Protein AF-A0A3B0P685-F1 (afdb_monomer)

InterPro domains:
  IPR002559 Transposase IS4-like domain [PF01609] (5-69)

Radius of gyration: 13.73 Å; Cα contacts (8 Å, |Δi|>4): 90; chains: 1; bounding box: 32×25×36 Å

Organism: Mycoplasmopsis synoviae (NCBI:txid2109)

pLDDT: mean 87.86, std 8.47, range [64.5, 97.38]

Foldseek 3Di:
DWDQADDPVRRRGGTDKDKDFDADPVRHTPDMDIDGPHQQLVRPVVVVVVVVCVVVVPPDDDDDDDPVSD

Mean predicted aligned error: 4.83 Å

Structure (mmCIF, N/CA/C/O backbone):
data_AF-A0A3B0P685-F1
#
_entry.id   AF-A0A3B0P685-F1
#
loop_
_atom_site.group_PDB
_atom_site.id
_atom_site.type_symbol
_atom_site.label_atom_id
_atom_site.label_alt_id
_atom_site.label_comp_id
_atom_site.label_asym_id
_atom_site.label_entity_id
_atom_site.label_seq_id
_atom_site.pdbx_PDB_ins_code
_atom_site.Cartn_x
_atom_site.Cartn_y
_atom_site.Cartn_z
_atom_site.occupancy
_atom_site.B_iso_or_equiv
_atom_site.auth_seq_id
_atom_site.auth_comp_id
_atom_site.auth_asym_id
_atom_site.auth_atom_id
_atom_site.pdbx_PDB_model_num
ATOM 1 N N . MET A 1 1 ? 8.159 11.779 -9.761 1.00 64.50 1 MET A N 1
ATOM 2 C CA . MET A 1 1 ? 6.867 11.068 -9.919 1.00 64.50 1 MET A CA 1
ATOM 3 C C . MET A 1 1 ? 6.937 10.135 -11.121 1.00 64.50 1 MET A C 1
ATOM 5 O O . MET A 1 1 ? 6.759 8.945 -10.935 1.00 64.50 1 MET A O 1
ATOM 9 N N . LYS A 1 2 ? 7.305 10.634 -12.307 1.00 76.75 2 LYS A N 1
ATOM 10 C CA . LYS A 1 2 ? 7.761 9.790 -13.419 1.00 76.75 2 LYS A CA 1
ATOM 11 C C . LYS A 1 2 ? 9.203 9.346 -13.200 1.00 76.75 2 LYS A C 1
ATOM 13 O O . LYS A 1 2 ? 10.035 10.190 -12.867 1.00 76.75 2 LYS A O 1
ATOM 18 N N . MET A 1 3 ? 9.459 8.051 -13.321 1.00 78.44 3 MET A N 1
ATOM 19 C CA . MET A 1 3 ? 10.806 7.483 -13.332 1.00 78.44 3 MET A CA 1
ATOM 20 C C . MET A 1 3 ? 10.832 6.324 -14.331 1.00 78.44 3 MET A C 1
ATOM 22 O O . MET A 1 3 ? 9.872 5.546 -14.346 1.00 78.44 3 MET A O 1
ATOM 26 N N . PRO A 1 4 ? 11.898 6.178 -15.136 1.00 79.25 4 PRO A N 1
ATOM 27 C CA . PRO A 1 4 ? 12.112 4.975 -15.925 1.00 79.25 4 PRO A CA 1
ATOM 28 C C . PRO A 1 4 ? 12.157 3.760 -15.001 1.00 79.25 4 PRO A C 1
ATOM 30 O O . PRO A 1 4 ? 12.795 3.805 -13.946 1.00 79.25 4 PRO A O 1
ATOM 33 N N . GLY A 1 5 ? 11.461 2.691 -15.370 1.00 74.25 5 GLY A N 1
ATOM 34 C CA . GLY A 1 5 ? 11.341 1.510 -14.522 1.00 74.25 5 GLY A CA 1
ATOM 35 C C . GLY A 1 5 ? 11.259 0.218 -15.314 1.00 74.25 5 GLY A C 1
ATOM 36 O O . GLY A 1 5 ? 11.159 0.210 -16.545 1.00 74.25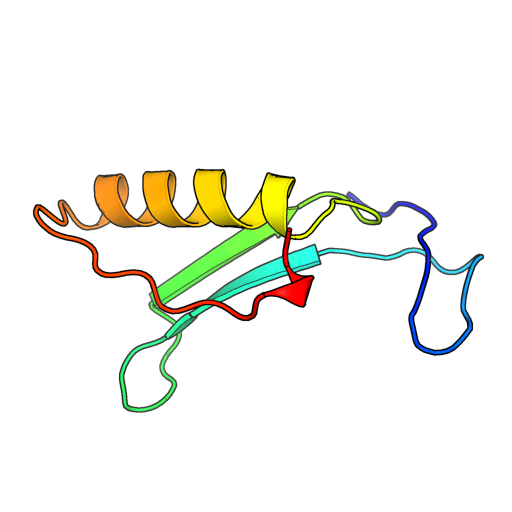 5 GLY A O 1
ATOM 37 N N . TYR A 1 6 ? 11.332 -0.898 -14.592 1.00 71.62 6 TYR A N 1
ATOM 38 C CA . TYR A 1 6 ? 11.299 -2.217 -15.204 1.00 71.62 6 TYR A CA 1
ATOM 39 C C . TYR A 1 6 ? 9.855 -2.632 -15.518 1.00 71.62 6 TYR A C 1
ATOM 41 O O . TYR A 1 6 ? 9.161 -3.204 -14.681 1.00 71.62 6 TYR A O 1
ATOM 49 N N . SER A 1 7 ? 9.365 -2.317 -16.721 1.00 71.56 7 SER A N 1
ATOM 50 C CA . SER A 1 7 ? 8.060 -2.817 -17.170 1.00 71.56 7 SER A CA 1
ATOM 51 C C . SER A 1 7 ? 8.097 -4.327 -17.391 1.00 71.56 7 SER A C 1
ATOM 53 O O . SER A 1 7 ? 8.973 -4.824 -18.099 1.00 71.56 7 SER A O 1
ATOM 55 N N . LYS A 1 8 ? 7.088 -5.045 -16.881 1.00 71.38 8 LYS A N 1
ATOM 56 C CA . LYS A 1 8 ? 6.864 -6.463 -17.212 1.00 71.38 8 LYS A CA 1
ATOM 57 C C . LYS A 1 8 ? 6.624 -6.676 -18.715 1.00 71.38 8 LYS A C 1
ATOM 59 O O . LYS A 1 8 ? 6.913 -7.752 -19.221 1.00 71.38 8 LYS A O 1
ATOM 64 N N . ASP A 1 9 ? 6.217 -5.625 -19.430 1.00 77.00 9 ASP A N 1
ATOM 65 C CA . ASP A 1 9 ? 6.010 -5.625 -20.884 1.00 77.00 9 ASP A CA 1
ATOM 66 C C . ASP A 1 9 ? 7.286 -5.284 -21.683 1.00 77.00 9 ASP A C 1
ATOM 68 O O . ASP A 1 9 ? 7.220 -4.981 -22.873 1.00 77.00 9 ASP A O 1
ATOM 72 N N . GLY A 1 10 ? 8.466 -5.253 -21.048 1.00 71.88 10 GLY A N 1
ATOM 73 C CA . GLY A 1 10 ? 9.745 -5.007 -21.733 1.00 71.88 10 GLY A CA 1
ATOM 74 C C . GLY A 1 10 ? 10.074 -3.533 -22.016 1.00 71.88 10 GLY A C 1
ATOM 75 O O . GLY A 1 10 ? 11.103 -3.209 -22.610 1.00 71.88 10 GLY A O 1
ATOM 76 N N . LYS A 1 11 ? 9.217 -2.609 -21.578 1.00 76.62 11 LYS A N 1
ATOM 77 C CA . LYS A 1 11 ? 9.341 -1.154 -21.778 1.00 76.62 11 LYS A CA 1
ATOM 78 C C . LYS A 1 11 ? 10.251 -0.479 -20.746 1.00 76.62 11 LYS A C 1
ATOM 80 O O . LYS A 1 11 ? 9.825 0.378 -19.981 1.00 76.62 11 LYS A O 1
ATOM 85 N N . PHE A 1 12 ? 11.523 -0.861 -20.726 1.00 71.25 12 PHE A N 1
ATOM 86 C CA . PHE A 1 12 ? 12.485 -0.484 -19.675 1.00 71.25 12 PHE A CA 1
ATOM 87 C C . PHE A 1 12 ? 12.957 0.981 -19.679 1.00 71.25 12 PHE A C 1
ATOM 89 O O . PHE A 1 12 ? 13.702 1.393 -18.794 1.00 71.25 12 PHE A O 1
ATOM 96 N N . LYS A 1 13 ? 12.579 1.762 -20.695 1.00 73.75 13 LYS A N 1
ATOM 97 C CA . LYS A 1 13 ? 12.997 3.166 -20.868 1.00 73.75 13 LYS A CA 1
ATOM 98 C C . LYS A 1 13 ? 11.829 4.151 -20.854 1.00 73.75 13 LYS A C 1
ATOM 100 O O . LYS A 1 13 ? 12.051 5.343 -21.037 1.00 73.75 13 LYS A O 1
ATOM 105 N N . GLU A 1 14 ? 10.605 3.661 -20.678 1.00 82.56 14 GLU A N 1
ATOM 106 C CA . GLU A 1 14 ? 9.430 4.523 -20.581 1.00 82.56 14 GLU A CA 1
ATOM 107 C C . GLU A 1 14 ? 9.257 5.013 -19.144 1.00 82.56 14 GLU A C 1
ATOM 109 O O . GLU A 1 14 ? 9.528 4.292 -18.181 1.00 82.56 14 GLU A O 1
ATOM 114 N N . ASP A 1 15 ? 8.786 6.250 -19.010 1.00 87.25 15 ASP A N 1
ATOM 115 C CA . ASP A 1 15 ? 8.394 6.805 -17.723 1.00 87.25 15 ASP A CA 1
ATOM 116 C C . ASP A 1 15 ? 7.240 5.998 -17.127 1.00 87.25 15 ASP A C 1
ATOM 118 O O . ASP A 1 15 ? 6.183 5.847 -17.742 1.00 87.25 15 ASP A O 1
ATOM 122 N N . GLN A 1 16 ? 7.415 5.542 -15.891 1.00 85.88 16 GLN A N 1
ATOM 123 C CA . GLN A 1 16 ? 6.391 4.825 -15.145 1.00 85.88 16 GLN A CA 1
ATOM 124 C C . GLN A 1 16 ? 5.868 5.650 -13.973 1.00 85.88 16 GLN A C 1
ATOM 126 O O . GLN A 1 16 ? 6.543 6.539 -13.443 1.00 85.88 16 GLN A O 1
ATOM 131 N N . MET A 1 17 ? 4.655 5.314 -13.546 1.00 88.88 17 MET A N 1
ATOM 132 C CA . MET A 1 17 ? 4.070 5.725 -12.275 1.00 88.88 17 MET A CA 1
ATOM 133 C C . MET A 1 17 ? 3.457 4.498 -11.611 1.00 88.88 17 MET A C 1
ATOM 135 O O . MET A 1 17 ? 2.914 3.634 -12.297 1.00 88.88 17 MET A O 1
ATOM 139 N N . VAL A 1 18 ? 3.521 4.443 -10.284 1.00 90.81 18 VAL A N 1
ATOM 140 C CA . VAL A 1 18 ? 2.879 3.386 -9.498 1.00 90.81 18 VAL A CA 1
ATOM 141 C C . VAL A 1 18 ? 1.670 3.988 -8.793 1.00 90.81 18 VAL A C 1
ATOM 143 O O . VAL A 1 18 ? 1.776 5.043 -8.166 1.00 90.81 18 VAL A O 1
ATOM 146 N N . ILE A 1 19 ? 0.514 3.336 -8.909 1.00 92.81 19 ILE A N 1
ATOM 147 C CA . ILE A 1 19 ? -0.737 3.784 -8.292 1.00 92.81 19 ILE A CA 1
ATOM 148 C C . ILE A 1 19 ? -1.250 2.674 -7.380 1.00 92.81 19 ILE A C 1
ATOM 150 O O . ILE A 1 19 ? -1.534 1.572 -7.841 1.00 92.81 19 ILE A O 1
ATOM 154 N N . GLY A 1 20 ? -1.388 2.984 -6.093 1.00 94.38 20 GLY A N 1
ATOM 155 C CA . GLY A 1 20 ? -2.160 2.168 -5.158 1.00 94.38 20 GLY A CA 1
ATOM 156 C C . GLY A 1 20 ? -3.602 2.661 -5.126 1.00 94.38 20 GLY A C 1
ATOM 157 O O . GLY A 1 20 ? -3.822 3.869 -5.028 1.00 94.38 20 GLY A O 1
ATOM 158 N N . MET A 1 21 ? -4.576 1.754 -5.206 1.00 96.31 21 MET A N 1
ATOM 159 C CA . MET A 1 21 ? -6.001 2.085 -5.152 1.00 96.31 21 MET A CA 1
ATOM 160 C C . MET A 1 21 ? -6.751 1.079 -4.280 1.00 96.31 21 MET A C 1
ATOM 162 O O . MET A 1 21 ? -6.586 -0.129 -4.428 1.00 96.31 21 MET A O 1
ATOM 166 N N . ALA A 1 22 ? -7.587 1.593 -3.383 1.00 95.50 22 ALA A N 1
ATOM 167 C CA . ALA A 1 22 ? -8.508 0.821 -2.566 1.00 95.50 22 ALA A CA 1
ATOM 168 C C . ALA A 1 22 ? -9.931 1.059 -3.067 1.00 95.50 22 ALA A C 1
ATOM 170 O O . ALA A 1 22 ? -10.310 2.200 -3.343 1.00 95.50 22 ALA A O 1
ATOM 171 N N . THR A 1 23 ? -10.712 -0.010 -3.163 1.00 96.50 23 THR A N 1
ATOM 172 C CA . THR A 1 23 ? -12.105 0.022 -3.614 1.00 96.50 23 THR A CA 1
ATOM 173 C C . THR A 1 23 ? -13.009 -0.681 -2.609 1.00 96.50 23 THR A C 1
ATOM 175 O O . THR A 1 23 ? -12.539 -1.464 -1.779 1.00 96.50 23 THR A O 1
ATOM 178 N N . ASP A 1 24 ? -14.302 -0.372 -2.660 1.00 94.56 24 ASP A N 1
ATOM 179 C CA . ASP A 1 24 ? -15.321 -1.186 -2.004 1.00 94.56 24 ASP A CA 1
ATOM 180 C C . ASP A 1 24 ? -15.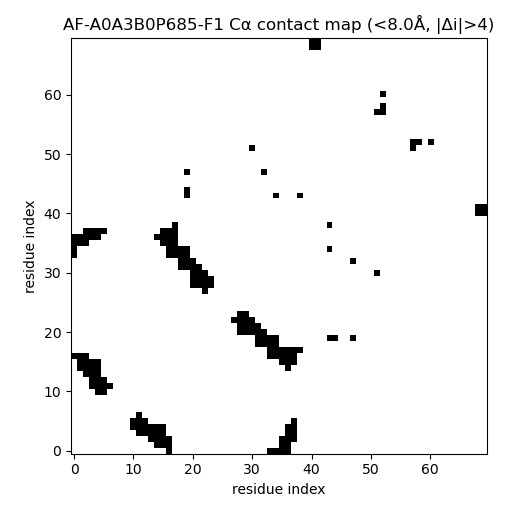621 -2.468 -2.810 1.00 94.56 24 ASP A C 1
ATOM 182 O O . ASP A 1 24 ? -15.041 -2.729 -3.865 1.00 94.56 24 ASP A O 1
ATOM 186 N N . ILE A 1 25 ? -16.571 -3.271 -2.329 1.00 95.81 25 ILE A N 1
ATOM 187 C CA . ILE A 1 25 ? -16.975 -4.523 -2.989 1.00 95.81 25 ILE A CA 1
ATOM 188 C C . ILE A 1 25 ? -17.626 -4.325 -4.368 1.00 95.81 25 ILE A C 1
ATOM 190 O O . ILE A 1 25 ? -17.716 -5.278 -5.136 1.00 95.81 25 ILE A O 1
ATOM 194 N N . ASN A 1 26 ? -18.086 -3.111 -4.680 1.00 97.38 26 ASN A N 1
ATOM 195 C CA . ASN A 1 26 ? -18.695 -2.751 -5.959 1.00 97.38 26 ASN A CA 1
ATOM 196 C C . ASN A 1 26 ? -17.665 -2.155 -6.934 1.00 97.38 26 ASN A C 1
ATOM 198 O O . ASN A 1 26 ? -18.021 -1.781 -8.050 1.00 97.38 26 ASN A O 1
ATOM 202 N N . GLY A 1 27 ? -16.397 -2.043 -6.523 1.00 95.38 27 GLY A N 1
ATOM 203 C CA . GLY A 1 27 ? -15.336 -1.418 -7.308 1.00 95.38 27 GLY A CA 1
ATOM 204 C C . GLY A 1 27 ? -15.313 0.111 -7.224 1.00 95.38 27 GLY A C 1
ATOM 205 O O . GLY A 1 27 ? -14.593 0.743 -7.997 1.00 95.38 27 GLY A O 1
ATOM 206 N N . ILE A 1 28 ? -16.060 0.726 -6.301 1.00 96.00 28 ILE A N 1
ATOM 207 C CA . ILE A 1 28 ? -16.060 2.179 -6.102 1.00 96.00 28 ILE A CA 1
ATOM 208 C C . ILE A 1 28 ? -14.750 2.578 -5.408 1.00 96.00 28 ILE A C 1
ATOM 210 O O . ILE A 1 28 ? -14.469 2.072 -4.316 1.00 96.00 28 ILE A O 1
ATOM 214 N N . PRO A 1 29 ? -13.9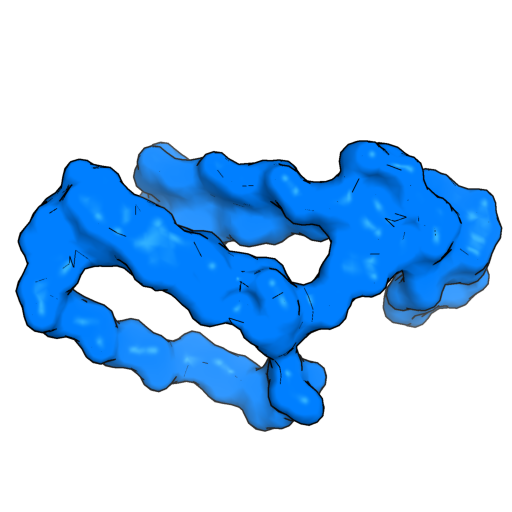37 3.480 -5.991 1.00 95.69 29 PRO A N 1
ATOM 215 C CA . PRO A 1 29 ? -12.697 3.932 -5.370 1.00 95.69 29 PRO A CA 1
ATOM 216 C C . PRO A 1 29 ? -12.952 4.653 -4.044 1.00 95.69 29 PRO A C 1
ATOM 218 O O . PRO A 1 29 ? -13.693 5.631 -3.988 1.00 95.69 29 PRO A O 1
ATOM 221 N N . LEU A 1 30 ? -12.293 4.188 -2.984 1.00 93.88 30 LEU A N 1
ATOM 222 C CA . LEU A 1 30 ? -12.303 4.823 -1.666 1.00 93.88 30 LEU A CA 1
ATOM 223 C C . LEU A 1 30 ? -11.106 5.761 -1.521 1.00 93.88 30 LEU A C 1
ATOM 225 O O . LEU A 1 30 ? -11.244 6.902 -1.097 1.00 93.88 30 LEU A O 1
ATOM 229 N N . TYR A 1 31 ? -9.925 5.286 -1.911 1.00 94.94 31 TYR A N 1
ATOM 230 C CA . TYR A 1 31 ? -8.678 6.017 -1.741 1.00 94.94 31 TYR A CA 1
ATOM 231 C C . TYR A 1 31 ? -7.662 5.595 -2.795 1.00 94.94 31 TYR A C 1
ATOM 233 O O . TYR A 1 31 ? -7.612 4.430 -3.195 1.00 94.94 31 TYR A O 1
ATOM 241 N N . TYR A 1 32 ? -6.826 6.537 -3.219 1.00 95.31 32 TYR A N 1
ATOM 242 C CA . TYR A 1 32 ? -5.719 6.273 -4.121 1.00 95.31 32 TYR A CA 1
ATOM 243 C C . TYR A 1 32 ? -4.481 7.052 -3.691 1.00 95.31 32 TYR A C 1
ATOM 245 O O . TYR A 1 32 ? -4.572 8.107 -3.062 1.00 95.31 32 TYR A O 1
ATOM 253 N N . LYS A 1 33 ? -3.313 6.542 -4.073 1.00 94.69 33 LYS A N 1
ATOM 254 C CA . LYS A 1 33 ? -2.038 7.217 -3.858 1.00 94.69 33 LYS A CA 1
ATOM 255 C C . LYS A 1 33 ? -1.107 6.973 -5.027 1.00 94.69 33 LYS A C 1
ATOM 257 O O . LYS A 1 33 ? -0.985 5.849 -5.513 1.00 94.69 33 LYS A O 1
ATOM 262 N N . VAL A 1 34 ? -0.435 8.038 -5.44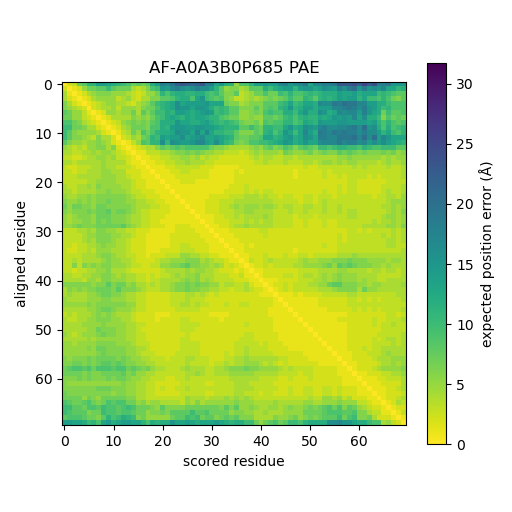7 1.00 93.88 34 VAL A N 1
ATOM 263 C CA . VAL A 1 34 ? 0.579 7.984 -6.498 1.00 93.88 34 VAL A CA 1
ATOM 264 C C . VAL A 1 34 ? 1.954 7.902 -5.854 1.00 93.88 34 VAL A C 1
ATOM 266 O O . VAL A 1 34 ? 2.320 8.732 -5.020 1.00 93.88 34 VAL A O 1
ATOM 269 N N . PHE A 1 35 ? 2.722 6.909 -6.275 1.00 92.00 35 PHE A N 1
ATOM 270 C CA . PHE A 1 35 ? 4.112 6.707 -5.903 1.00 92.00 35 PHE A CA 1
ATOM 271 C C . PHE A 1 35 ? 5.011 7.002 -7.110 1.00 92.00 35 PHE A C 1
ATOM 273 O O . PHE A 1 35 ? 4.551 6.951 -8.259 1.00 92.00 35 PHE A O 1
ATOM 280 N N . PRO A 1 36 ? 6.297 7.327 -6.889 1.00 90.06 36 PRO A N 1
ATOM 281 C CA . PRO A 1 36 ? 7.256 7.400 -7.981 1.00 90.06 36 PRO A CA 1
ATOM 282 C C . PRO A 1 36 ? 7.250 6.117 -8.828 1.00 90.06 36 PRO A C 1
ATOM 284 O O . PRO A 1 36 ? 7.041 5.022 -8.306 1.00 90.06 36 PRO A O 1
ATOM 287 N N . GLY A 1 37 ? 7.494 6.235 -10.134 1.00 87.38 37 GLY A N 1
ATOM 288 C CA . GLY A 1 37 ? 7.809 5.074 -10.968 1.00 87.38 37 GLY A CA 1
ATOM 289 C C . GLY A 1 37 ? 8.962 4.256 -10.386 1.00 87.38 37 GLY A C 1
ATOM 290 O O . GLY A 1 37 ? 9.760 4.775 -9.605 1.00 87.38 37 GLY A O 1
ATOM 291 N N . ASN A 1 38 ? 9.047 2.979 -10.759 1.00 84.44 38 ASN A N 1
ATOM 292 C CA . ASN A 1 38 ? 10.072 2.062 -10.249 1.00 84.44 38 ASN A CA 1
ATOM 293 C C . ASN A 1 38 ? 10.060 1.874 -8.711 1.00 84.44 38 ASN A C 1
ATOM 295 O O . ASN A 1 38 ? 11.053 1.452 -8.123 1.00 84.44 38 ASN A O 1
ATOM 299 N N . THR A 1 39 ? 8.945 2.193 -8.046 1.00 88.00 39 THR A N 1
ATOM 300 C CA . THR A 1 39 ? 8.737 1.877 -6.626 1.00 88.00 39 THR A CA 1
ATOM 301 C C . THR A 1 39 ? 8.342 0.409 -6.504 1.00 88.00 39 THR A C 1
ATOM 303 O O . THR A 1 39 ? 7.390 -0.019 -7.151 1.00 88.00 39 THR A O 1
ATOM 306 N N . ALA A 1 40 ? 9.048 -0.356 -5.672 1.00 86.00 40 ALA A N 1
ATOM 307 C CA . ALA A 1 40 ? 8.727 -1.762 -5.439 1.00 86.00 40 ALA A CA 1
ATOM 308 C C . ALA A 1 40 ? 7.380 -1.921 -4.712 1.00 86.00 40 ALA A C 1
ATOM 310 O O . ALA A 1 40 ? 7.029 -1.097 -3.856 1.00 86.00 40 ALA A O 1
ATOM 311 N N . ASP A 1 41 ? 6.663 -3.010 -4.991 1.00 85.38 41 ASP A N 1
ATOM 312 C CA . ASP A 1 41 ? 5.359 -3.316 -4.384 1.00 85.38 41 ASP A CA 1
ATOM 313 C C . ASP A 1 41 ? 5.437 -3.325 -2.848 1.00 85.38 41 ASP A C 1
ATOM 315 O O . ASP A 1 41 ? 4.660 -2.640 -2.181 1.00 85.38 41 ASP A O 1
ATOM 319 N N . SER A 1 42 ? 6.451 -3.976 -2.272 1.00 82.44 42 SER A N 1
ATOM 320 C CA . SER A 1 42 ? 6.698 -3.993 -0.822 1.00 82.44 42 SER A CA 1
ATOM 321 C C . SER A 1 42 ? 6.889 -2.594 -0.215 1.00 82.44 42 SER A C 1
ATOM 323 O O . SER A 1 42 ? 6.432 -2.322 0.899 1.00 82.44 42 SER A O 1
ATOM 325 N N . SER A 1 43 ? 7.505 -1.672 -0.962 1.00 86.56 43 SER A N 1
ATOM 326 C CA . SER A 1 43 ? 7.769 -0.294 -0.522 1.00 86.56 43 SER A CA 1
ATOM 327 C C . SER A 1 43 ? 6.592 0.670 -0.712 1.00 86.56 43 SER A C 1
ATOM 329 O O . SER A 1 43 ? 6.559 1.721 -0.074 1.00 86.56 43 SER A O 1
ATOM 331 N N . SER A 1 44 ? 5.607 0.322 -1.545 1.00 90.38 44 SER A N 1
ATOM 332 C CA . SER A 1 44 ? 4.395 1.126 -1.767 1.00 90.38 44 SER A CA 1
ATOM 333 C C . SER A 1 44 ? 3.199 0.626 -0.953 1.00 90.38 44 SER A C 1
ATOM 335 O O . SER A 1 44 ? 2.438 1.431 -0.409 1.00 90.38 44 SER A O 1
ATOM 337 N N . PHE A 1 45 ? 3.061 -0.693 -0.796 1.00 91.50 45 PHE A N 1
ATOM 338 C CA . PHE A 1 45 ? 1.890 -1.329 -0.200 1.00 91.50 45 PHE A CA 1
ATOM 339 C C . PHE A 1 45 ? 1.727 -1.042 1.299 1.00 91.50 45 PHE A C 1
ATOM 341 O O . PHE A 1 45 ? 0.654 -0.625 1.738 1.00 91.50 45 PHE A O 1
ATOM 348 N N . ILE A 1 46 ? 2.787 -1.204 2.099 1.00 90.38 46 ILE A N 1
ATOM 349 C CA . ILE A 1 46 ? 2.706 -0.964 3.550 1.00 90.38 46 ILE A CA 1
ATOM 350 C C . ILE A 1 46 ? 2.371 0.505 3.865 1.00 90.38 46 ILE A C 1
ATOM 352 O O . ILE A 1 46 ? 1.411 0.738 4.606 1.00 90.38 46 ILE A O 1
ATOM 356 N N . PRO A 1 47 ? 3.059 1.514 3.287 1.00 92.50 47 PRO A N 1
ATOM 357 C CA . PRO A 1 47 ? 2.685 2.912 3.498 1.00 92.50 47 PRO A CA 1
ATOM 358 C C . PRO A 1 47 ? 1.257 3.235 3.052 1.00 92.50 47 PRO A C 1
ATOM 360 O O . PRO A 1 47 ? 0.582 4.014 3.723 1.00 92.50 47 PRO A O 1
ATOM 363 N N . PHE A 1 48 ? 0.791 2.636 1.951 1.00 95.31 48 PHE A N 1
ATOM 364 C CA . PHE A 1 48 ? -0.573 2.819 1.455 1.00 95.31 48 PHE A CA 1
ATOM 365 C C . PHE A 1 48 ? -1.621 2.358 2.477 1.00 95.31 48 PHE A C 1
ATOM 367 O O . PHE A 1 48 ? -2.516 3.123 2.832 1.00 95.31 48 PHE A O 1
ATOM 374 N N . ILE A 1 49 ? -1.481 1.135 2.999 1.00 93.94 49 ILE A N 1
ATOM 375 C CA . ILE A 1 49 ? -2.428 0.567 3.969 1.00 93.94 49 ILE A CA 1
ATOM 376 C C . ILE A 1 49 ? -2.393 1.316 5.304 1.00 93.94 49 ILE A C 1
ATOM 378 O O . ILE A 1 49 ? -3.443 1.554 5.898 1.00 93.94 49 ILE A O 1
ATOM 382 N N . VAL A 1 50 ? -1.209 1.723 5.774 1.00 93.19 50 VAL A N 1
ATOM 383 C CA . VAL A 1 50 ? -1.077 2.505 7.015 1.00 93.19 50 VAL A CA 1
ATOM 384 C C . VAL A 1 50 ? -1.784 3.854 6.896 1.00 93.19 50 VAL A C 1
ATOM 386 O O . VAL A 1 50 ? -2.444 4.288 7.840 1.00 93.19 50 VAL A O 1
ATOM 389 N N . GLU A 1 51 ? -1.658 4.527 5.754 1.00 94.88 51 GLU A N 1
ATOM 390 C CA . GLU A 1 51 ? -2.331 5.803 5.513 1.00 94.88 51 GLU A CA 1
ATOM 391 C C . GLU A 1 51 ? -3.848 5.631 5.399 1.00 94.88 51 GLU A C 1
ATOM 393 O O . GLU A 1 51 ? -4.591 6.331 6.086 1.00 94.88 51 GLU A O 1
ATOM 398 N N . LEU A 1 52 ? -4.302 4.633 4.636 1.00 95.12 52 LEU A N 1
ATOM 399 C CA . LEU A 1 52 ? -5.714 4.263 4.534 1.00 95.12 52 LEU A CA 1
ATOM 400 C C . LEU A 1 52 ? -6.325 3.997 5.921 1.00 95.12 52 LEU A C 1
ATOM 402 O O . LEU A 1 52 ? -7.359 4.564 6.273 1.00 95.12 52 LEU A O 1
ATOM 406 N N . ALA A 1 53 ? -5.669 3.170 6.739 1.00 95.25 53 ALA A N 1
ATOM 407 C CA . ALA A 1 53 ? -6.158 2.821 8.068 1.00 95.25 53 ALA A CA 1
ATOM 408 C C . ALA A 1 53 ? -6.262 4.041 8.992 1.00 95.25 53 ALA A C 1
ATOM 410 O O . ALA A 1 53 ? -7.203 4.125 9.780 1.00 95.25 53 ALA A O 1
ATOM 411 N N . LYS A 1 54 ? -5.340 5.006 8.871 1.00 95.12 54 LYS A N 1
ATOM 412 C CA . LYS A 1 54 ? -5.402 6.274 9.611 1.00 95.12 54 LYS A CA 1
ATOM 413 C C . LYS A 1 54 ? -6.569 7.147 9.152 1.00 95.12 54 LYS A C 1
ATOM 415 O O . LYS A 1 54 ? -7.315 7.623 10.000 1.00 95.12 54 LYS A O 1
ATOM 420 N N . ILE A 1 55 ? -6.742 7.329 7.840 1.00 95.38 55 ILE A N 1
ATOM 421 C CA . ILE A 1 55 ? -7.798 8.183 7.266 1.00 95.38 55 ILE A CA 1
ATOM 422 C C . ILE A 1 55 ? -9.189 7.680 7.666 1.00 95.38 55 ILE A C 1
ATOM 424 O O . ILE A 1 55 ? -10.035 8.467 8.083 1.00 95.38 55 ILE A O 1
ATOM 428 N N . TYR A 1 56 ? -9.412 6.367 7.590 1.00 94.50 56 TYR A N 1
ATOM 429 C CA . TYR A 1 56 ? -10.714 5.756 7.878 1.00 94.50 56 TYR A CA 1
ATOM 430 C C . TYR A 1 56 ? -10.849 5.221 9.309 1.00 94.50 56 TYR A C 1
ATOM 432 O O . TYR A 1 56 ? -11.844 4.572 9.626 1.00 94.50 56 TYR A O 1
ATOM 440 N N . ASN A 1 57 ? -9.866 5.478 10.180 1.00 95.56 57 ASN A N 1
ATOM 441 C CA . ASN A 1 57 ? -9.839 5.009 11.569 1.00 95.56 57 ASN A CA 1
ATOM 442 C C . ASN A 1 57 ? -10.105 3.490 11.706 1.00 95.56 57 ASN A C 1
ATOM 444 O O . ASN A 1 57 ? -10.886 3.030 12.548 1.00 95.56 57 ASN A O 1
ATOM 448 N N . ILE A 1 58 ? -9.469 2.695 10.842 1.00 95.06 58 ILE A N 1
ATOM 449 C CA . ILE A 1 58 ? -9.652 1.243 10.778 1.00 95.06 58 ILE A CA 1
ATOM 450 C C . ILE A 1 58 ? -8.865 0.590 11.915 1.00 95.06 58 ILE A C 1
ATOM 452 O O . ILE A 1 58 ? -7.638 0.631 11.949 1.00 95.06 58 ILE A O 1
ATOM 456 N N . LYS A 1 59 ? -9.575 -0.065 12.837 1.00 94.31 59 LYS A N 1
ATOM 457 C CA . LYS A 1 59 ? -8.964 -0.703 14.017 1.00 94.31 59 LYS A CA 1
ATOM 458 C C . LYS A 1 59 ? -8.341 -2.068 13.734 1.00 94.31 59 LYS A C 1
ATOM 460 O O . LYS A 1 59 ? -7.448 -2.496 14.458 1.00 94.31 59 LYS A O 1
ATOM 465 N N . LYS A 1 60 ? -8.842 -2.778 12.722 1.00 94.38 60 LYS A N 1
ATOM 466 C CA . LYS A 1 60 ? -8.388 -4.122 12.363 1.00 94.38 60 LYS A CA 1
ATOM 467 C C . LYS A 1 60 ? -8.282 -4.234 10.853 1.00 94.38 60 LYS A C 1
ATOM 469 O O . LYS A 1 60 ? -9.257 -3.996 10.149 1.00 94.38 60 LYS A O 1
ATOM 474 N N . VAL A 1 61 ? -7.105 -4.630 10.386 1.00 91.50 61 VAL A N 1
ATOM 475 C CA . VAL A 1 61 ? -6.814 -4.854 8.971 1.00 91.50 61 VAL A CA 1
ATOM 476 C C . VAL A 1 61 ? -6.394 -6.309 8.801 1.00 91.50 61 VAL A C 1
ATOM 478 O O . VAL A 1 61 ? -5.548 -6.802 9.546 1.00 91.50 61 VAL A O 1
ATOM 481 N N . THR A 1 62 ? -6.986 -6.995 7.826 1.00 93.31 62 THR A N 1
ATOM 482 C CA . THR A 1 62 ? -6.541 -8.316 7.372 1.00 93.31 62 THR A CA 1
ATOM 483 C C . THR A 1 62 ? -5.981 -8.159 5.971 1.00 93.31 62 THR A C 1
ATOM 485 O O . THR A 1 62 ? -6.647 -7.615 5.096 1.00 93.31 62 THR A O 1
ATOM 488 N N . ILE A 1 63 ? -4.746 -8.615 5.777 1.00 89.62 63 ILE A N 1
ATOM 489 C CA . ILE A 1 63 ? -4.021 -8.485 4.517 1.00 89.62 63 ILE A CA 1
ATOM 490 C C . ILE A 1 63 ? -3.922 -9.865 3.881 1.00 89.62 63 ILE A C 1
ATOM 492 O O . ILE A 1 63 ? -3.436 -10.806 4.507 1.00 89.62 63 ILE A O 1
ATOM 496 N N . VAL A 1 64 ? -4.356 -9.958 2.629 1.00 90.25 64 VAL A N 1
ATO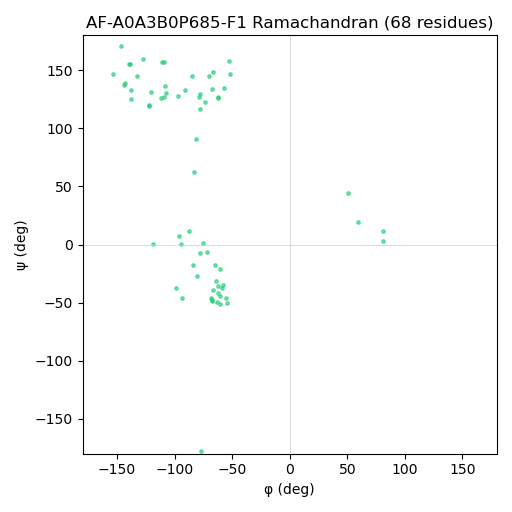M 497 C CA . VAL A 1 64 ? -4.120 -11.106 1.754 1.00 90.25 64 VAL A CA 1
ATOM 498 C C . VAL A 1 64 ? -3.399 -10.562 0.529 1.00 90.25 64 VAL A C 1
ATOM 500 O O . VAL A 1 64 ? -3.912 -9.665 -0.135 1.00 90.25 64 VAL A O 1
ATOM 503 N N . ALA A 1 65 ? -2.187 -11.049 0.281 1.00 88.50 65 ALA A N 1
ATOM 504 C CA . ALA A 1 65 ? -1.306 -10.553 -0.769 1.00 88.50 65 ALA A CA 1
ATOM 505 C C . ALA A 1 65 ? -0.593 -11.721 -1.458 1.00 88.50 65 ALA A C 1
ATOM 507 O O . ALA A 1 65 ? -0.422 -12.79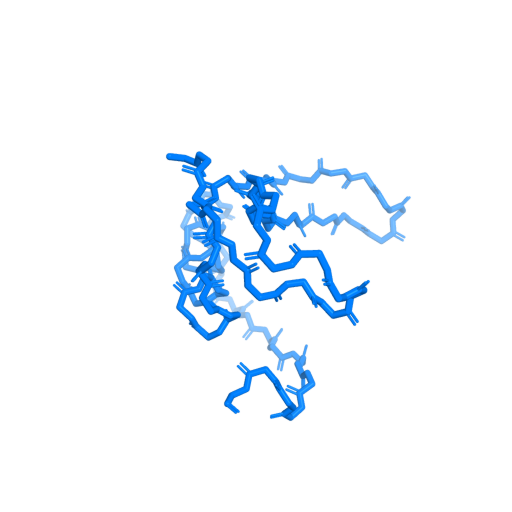0 -0.864 1.00 88.50 65 ALA A O 1
ATOM 508 N N . ASP A 1 66 ? -0.183 -11.510 -2.706 1.00 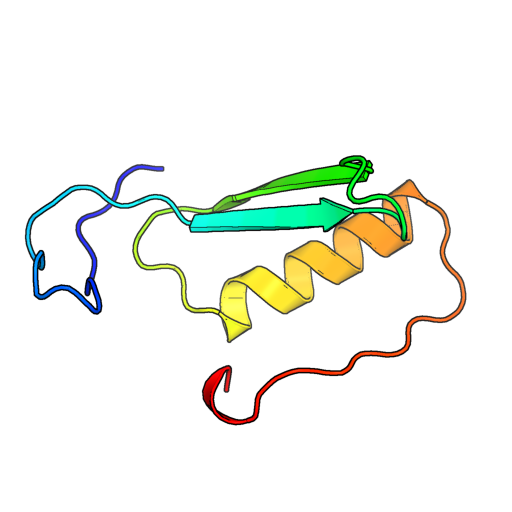87.81 66 ASP A N 1
ATOM 509 C CA . ASP A 1 66 ? 0.586 -12.494 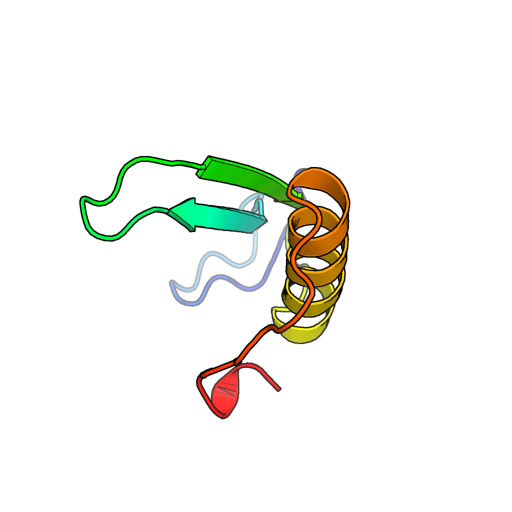-3.464 1.00 87.81 66 ASP A CA 1
ATOM 510 C C . ASP A 1 66 ? 2.012 -12.632 -2.901 1.00 87.81 66 ASP A C 1
ATOM 512 O O . ASP A 1 66 ? 2.613 -11.659 -2.440 1.00 87.81 66 ASP A O 1
ATOM 516 N N . ARG A 1 67 ? 2.575 -13.848 -2.937 1.00 84.00 67 ARG A N 1
ATOM 517 C CA . ARG A 1 67 ? 3.932 -14.106 -2.423 1.00 84.00 67 ARG A CA 1
ATOM 518 C C . ARG A 1 67 ? 5.015 -13.362 -3.203 1.00 84.00 67 ARG A C 1
ATOM 520 O O . ARG A 1 67 ? 6.018 -13.004 -2.604 1.00 84.00 67 ARG A O 1
ATOM 527 N N . GLY A 1 68 ? 4.817 -13.126 -4.497 1.00 80.88 68 GLY A N 1
ATOM 528 C CA . GLY A 1 68 ? 5.749 -12.405 -5.363 1.00 80.88 68 GLY A CA 1
ATOM 529 C C . GLY A 1 68 ? 5.757 -10.887 -5.167 1.00 80.88 68 GLY A C 1
ATOM 530 O O . GLY A 1 68 ? 6.492 -10.206 -5.875 1.00 80.88 68 GLY A O 1
ATOM 531 N N . MET A 1 69 ? 4.957 -10.348 -4.238 1.00 80.81 69 MET A N 1
ATOM 532 C CA . MET A 1 69 ? 5.023 -8.935 -3.836 1.00 80.81 69 MET A CA 1
ATOM 533 C C . MET A 1 69 ? 6.186 -8.623 -2.875 1.00 80.81 69 MET A C 1
ATOM 535 O O . MET A 1 69 ? 6.404 -7.450 -2.555 1.00 80.81 69 MET A O 1
ATOM 539 N N . TRP A 1 70 ? 6.894 -9.651 -2.396 1.00 68.06 70 TRP A N 1
ATOM 540 C CA . TRP A 1 70 ? 7.991 -9.556 -1.430 1.00 68.06 70 TRP A CA 1
ATOM 541 C C . TRP A 1 70 ? 9.340 -9.884 -2.057 1.00 68.06 70 TRP A C 1
ATOM 543 O O . TRP A 1 70 ? 9.414 -10.872 -2.821 1.00 68.06 70 TRP A O 1
#

Nearest PDB structures (fold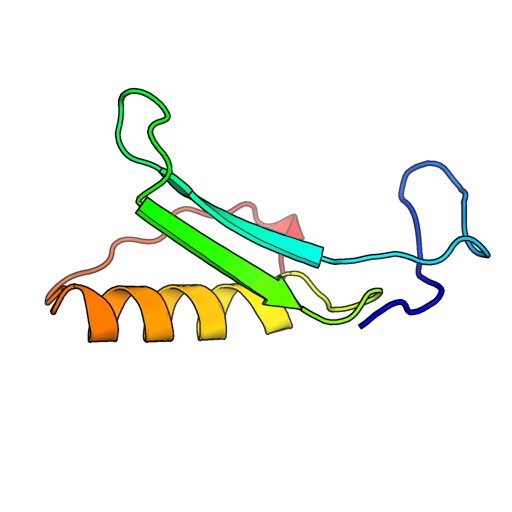seek):
  3t69-assembly1_B  TM=5.105E-01  e=1.723E+00  Sinorhizobium meliloti 1021
  1ihr-assembly1_A  TM=3.851E-01  e=1.013E+00  Escherichia coli
  7ezx-assembly1_OO  TM=2.886E-01  e=3.130E+00  Porphyridium purpureum
  7liz-assembly1_A  TM=2.884E-01  e=4.361E+00  Porphyridium purpureum

Secondary structure (DSSP, 8-state):
--EE---TTS-TTSEEEEEEEEE-TT--EEEEEEEETT--HHHHHHHHHHHHHHHTT-S-------GGG-

Solvent-accessible surface area (backbone atoms only — not comparable to full-atom values): 4424 Å² total; per-residue (Å²): 89,73,28,61,20,84,41,94,85,71,48,56,78,44,74,29,68,39,76,51,74,44,58,51,100,86,65,51,76,75,49,72,48,81,43,43,20,65,62,51,59,59,74,49,50,57,61,50,52,56,51,50,31,59,77,69,67,54,90,76,86,86,88,84,78,68,77,86,50,107

Sequence (70 aa):
MKMPGYSKDGKFKEDQMVIGMATDINGIPLYYKVFPGNTADSSSFIPFIVELAKIYNIKKVTIVADRGMW